Protein AF-A0A835F2L3-F1 (afdb_monomer_lite)

pLDDT: mean 75.21, std 19.02, range [37.75, 97.69]

Sequence (93 aa):
MKLGKTQKTNQFLESLKAEGEVILEDVQPSTVSSRSSALPPSDPVTVTIEEKLNVVVKRDGGINSFDVQGTLALQVLNDADGFIQLQIKCDNL

Radius of gyration: 25.37 Å; chains: 1; bounding box: 70×45×47 Å

Foldseek 3Di:
DDPDDDDPPPVVVVVCVVVVHDDPPDPPPPPPPVPPVDDDDPDQKDKDKDKDWDWDADPVRHTPDIDIDMDIDIDGNDPVPVPDDDDDDDDDD

Organism: NCBI:txid1010633

Secondary structure (DSSP, 8-state):
----------HHHHHHHHTT-----------------PPPP-SSEEEEEEEEEEEEE-TTS-EEEEEEEEEEEEEES-GGG----PPP-----

InterPro domains:
  IPR027059 Coatomer delta subunit [PTHR10121] (1-89)
  IPR028565 Mu homology domain [PS51072] (42-93)
  IPR036168 AP-2 complex subunit mu, C-terminal superfamily [SSF49447] (41-87)

Structure (mmCIF, N/CA/C/O backbone):
data_AF-A0A835F2L3-F1
#
_entry.id   AF-A0A835F2L3-F1
#
loop_
_atom_site.group_PDB
_atom_site.id
_atom_site.type_symbol
_atom_site.label_atom_id
_atom_site.label_alt_id
_atom_site.label_comp_id
_atom_site.label_asym_id
_atom_site.label_entity_id
_atom_site.label_seq_id
_atom_site.pdbx_PDB_ins_code
_atom_site.Cartn_x
_atom_site.Cartn_y
_atom_site.Cartn_z
_atom_site.occupancy
_atom_site.B_iso_or_equiv
_atom_site.auth_seq_id
_atom_site.auth_comp_id
_atom_site.auth_asym_id
_atom_site.auth_atom_id
_atom_site.pdbx_PDB_model_num
ATOM 1 N N . MET A 1 1 ? -54.885 26.448 -2.484 1.00 37.75 1 MET A N 1
ATOM 2 C CA . MET A 1 1 ? -53.940 27.429 -1.903 1.00 37.75 1 MET A CA 1
ATOM 3 C C . MET A 1 1 ? -52.551 27.161 -2.471 1.00 37.75 1 MET A C 1
ATOM 5 O O . MET A 1 1 ? -52.237 26.001 -2.705 1.00 37.75 1 MET A O 1
ATOM 9 N N . LYS A 1 2 ? -51.765 28.211 -2.756 1.00 39.06 2 LYS A N 1
ATOM 10 C CA . LYS A 1 2 ? -50.375 28.111 -3.242 1.00 39.06 2 LYS A CA 1
ATOM 11 C C . LYS A 1 2 ? -49.506 27.405 -2.190 1.00 39.06 2 LYS A C 1
ATOM 13 O O . LYS A 1 2 ? -49.558 27.783 -1.025 1.00 39.06 2 LYS A O 1
ATOM 18 N N . LEU A 1 3 ? -48.710 26.417 -2.602 1.00 50.66 3 LEU A N 1
ATOM 19 C CA . LEU A 1 3 ? -47.691 25.776 -1.764 1.00 50.66 3 LEU A CA 1
ATOM 20 C C . LEU A 1 3 ? -46.578 26.794 -1.467 1.00 50.66 3 LEU A C 1
ATOM 22 O O . LEU A 1 3 ? -45.709 27.047 -2.301 1.00 50.66 3 LEU A O 1
ATOM 26 N N . GLY A 1 4 ? -46.667 27.439 -0.304 1.00 45.94 4 GLY A N 1
ATOM 27 C CA . GLY A 1 4 ? -45.662 28.365 0.204 1.00 45.94 4 GLY A CA 1
ATOM 28 C C . GLY A 1 4 ? -44.430 27.607 0.690 1.00 45.94 4 GLY A C 1
ATOM 29 O O . GLY A 1 4 ? -44.540 26.639 1.435 1.00 45.94 4 GLY A O 1
ATOM 30 N N . LYS A 1 5 ? -43.254 28.050 0.247 1.00 56.22 5 LYS A N 1
ATOM 31 C CA . LYS A 1 5 ? -41.944 27.594 0.715 1.00 56.22 5 LYS A CA 1
ATOM 32 C C . LYS A 1 5 ? -41.851 27.847 2.223 1.00 56.22 5 LYS A C 1
ATOM 34 O O . LYS A 1 5 ? -41.866 29.003 2.635 1.00 56.22 5 LYS A O 1
ATOM 39 N N . THR A 1 6 ? -41.742 26.803 3.039 1.00 47.12 6 THR A N 1
ATOM 40 C CA . THR A 1 6 ? -41.414 26.952 4.463 1.00 47.12 6 THR A CA 1
ATOM 41 C C . THR A 1 6 ? -40.174 26.127 4.755 1.00 47.12 6 THR A C 1
ATOM 43 O O . THR A 1 6 ? -40.210 24.903 4.864 1.00 47.12 6 THR A O 1
ATOM 46 N N . GLN A 1 7 ? -39.060 26.849 4.801 1.00 53.00 7 GLN A N 1
ATOM 47 C CA . GLN A 1 7 ? -37.797 26.479 5.416 1.00 53.00 7 GLN A CA 1
ATOM 48 C C . GLN A 1 7 ? -38.095 25.915 6.811 1.00 53.00 7 GLN A C 1
ATOM 50 O O . GLN A 1 7 ? -38.448 26.657 7.724 1.00 53.00 7 GLN A O 1
ATOM 55 N N . LYS A 1 8 ? -38.049 24.587 6.959 1.00 52.22 8 LYS A N 1
ATOM 56 C CA . LYS A 1 8 ? -38.135 23.933 8.268 1.00 52.22 8 LYS A CA 1
ATOM 57 C C . LYS A 1 8 ? -36.810 24.166 8.983 1.00 52.22 8 LYS A C 1
ATOM 59 O O . LYS A 1 8 ? -35.917 23.325 8.923 1.00 52.22 8 LYS A O 1
ATOM 64 N N . THR A 1 9 ? -36.678 25.323 9.618 1.00 50.47 9 THR A N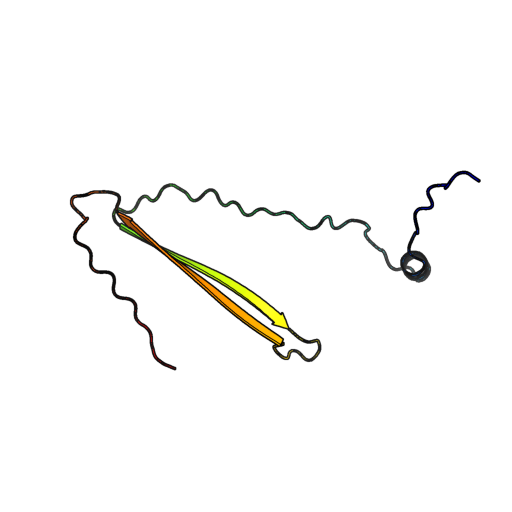 1
ATOM 65 C CA . THR A 1 9 ? -35.660 25.543 10.642 1.00 50.47 9 THR A CA 1
ATOM 66 C C . THR A 1 9 ? -35.926 24.509 11.734 1.00 50.47 9 THR A C 1
ATOM 68 O O . THR A 1 9 ? -37.026 24.423 12.279 1.00 50.47 9 THR A O 1
ATOM 71 N N . ASN A 1 10 ? -34.975 23.601 11.916 1.00 58.59 10 ASN A N 1
ATOM 72 C CA . ASN A 1 10 ? -35.104 22.442 12.784 1.00 58.59 10 ASN A CA 1
ATOM 73 C C . ASN A 1 10 ? -35.236 22.952 14.227 1.00 58.59 10 ASN A C 1
ATOM 75 O O . ASN A 1 10 ? -34.319 23.601 14.714 1.00 58.59 10 ASN A O 1
ATOM 79 N N . GLN A 1 11 ? -36.368 22.701 14.888 1.00 62.38 11 GLN A N 1
ATOM 80 C CA . GLN A 1 11 ? -36.698 23.206 16.233 1.00 62.38 11 GLN A CA 1
ATOM 81 C C . GLN A 1 11 ? -35.597 22.894 17.273 1.00 62.38 11 GLN A C 1
ATOM 83 O O . GLN A 1 11 ? -35.394 23.634 18.226 1.00 62.38 11 GLN A O 1
ATOM 88 N N . PHE A 1 12 ? -34.814 21.844 17.011 1.00 58.53 12 PHE A N 1
ATOM 89 C CA . PHE A 1 12 ? -33.604 21.467 17.735 1.00 58.53 12 PHE A CA 1
ATOM 90 C C . PHE A 1 12 ? -32.486 22.533 17.710 1.00 58.53 12 PHE A C 1
ATOM 92 O O . PHE A 1 12 ? -31.840 22.770 18.725 1.00 58.53 12 PHE A O 1
ATOM 99 N N . LEU A 1 13 ? -32.274 23.215 16.576 1.00 63.19 13 LEU A N 1
ATOM 100 C CA . LEU A 1 13 ? -31.270 24.281 16.432 1.00 63.19 13 LEU A CA 1
ATOM 101 C C . LEU A 1 13 ? -31.651 25.535 17.225 1.00 63.19 13 LEU A C 1
ATOM 103 O O . LEU A 1 13 ? -30.775 26.233 17.728 1.00 63.19 13 LEU A O 1
ATOM 107 N N . GLU A 1 14 ? -32.948 25.820 17.349 1.00 65.94 14 GLU A N 1
ATOM 108 C CA . GLU A 1 14 ? -33.434 26.930 18.173 1.00 65.94 14 GLU A CA 1
ATOM 109 C C . GLU A 1 14 ? -33.280 26.628 19.666 1.00 65.94 14 GLU A C 1
ATOM 111 O O . GLU A 1 14 ? -32.868 27.512 20.414 1.00 65.94 14 GLU A O 1
ATOM 116 N N . SER A 1 15 ? -33.525 25.382 20.094 1.00 64.25 15 SER A N 1
ATOM 117 C CA . SER A 1 15 ? -33.280 24.955 21.478 1.00 64.25 15 SER A CA 1
ATOM 118 C C . SER A 1 15 ? -31.805 25.078 21.869 1.00 64.25 15 SER A C 1
ATOM 120 O O . SER A 1 15 ? -31.503 25.663 22.903 1.00 64.25 15 SER A O 1
ATOM 122 N N . LEU A 1 16 ? -30.883 24.620 21.017 1.00 60.53 16 LEU A N 1
ATOM 123 C CA . LEU A 1 16 ? -29.440 24.728 21.269 1.00 60.53 16 LEU A CA 1
ATOM 124 C C . LEU A 1 16 ? -28.945 26.189 21.292 1.00 60.53 16 LEU A C 1
ATOM 126 O O . LEU A 1 16 ? -28.134 26.557 22.140 1.00 60.53 16 LEU A O 1
ATOM 130 N N . LYS A 1 17 ? -29.487 27.062 20.425 1.00 63.78 17 LYS A N 1
ATOM 131 C CA . LYS A 1 17 ? -29.210 28.512 20.477 1.00 63.78 17 LYS A CA 1
ATOM 132 C C . LYS A 1 17 ? -29.735 29.151 21.772 1.00 63.78 17 LYS A C 1
ATOM 134 O O . LYS A 1 17 ? -29.101 30.066 22.296 1.00 63.78 17 LYS A O 1
ATOM 139 N N . ALA A 1 18 ? -30.874 28.688 22.291 1.00 60.94 18 ALA A N 1
ATOM 140 C CA . ALA A 1 18 ? -31.491 29.223 23.507 1.00 60.94 18 ALA A CA 1
ATOM 141 C C . ALA A 1 18 ? -30.740 28.844 24.799 1.00 60.94 18 ALA A C 1
ATOM 143 O O . ALA A 1 18 ? -30.809 29.592 25.773 1.00 60.94 18 ALA A O 1
ATOM 144 N N . GLU A 1 19 ? -29.990 27.738 24.802 1.00 59.88 19 GLU A N 1
ATOM 145 C CA . GLU A 1 19 ? -29.141 27.318 25.931 1.00 59.88 19 GLU A CA 1
ATOM 146 C C . GLU A 1 19 ? -27.755 27.998 25.942 1.00 59.88 19 GLU A C 1
ATOM 148 O O . GLU A 1 19 ? -26.950 27.764 26.842 1.00 59.88 19 GLU A O 1
ATOM 153 N N . GLY A 1 20 ? -27.489 28.901 24.987 1.00 50.97 20 GLY A N 1
ATOM 154 C CA . GLY A 1 20 ? -26.256 29.693 24.923 1.00 50.97 20 GLY A CA 1
ATOM 155 C C . GLY A 1 20 ? -25.099 29.008 24.192 1.00 50.97 20 GLY A C 1
ATOM 156 O O . GLY A 1 20 ? -23.963 29.477 24.280 1.00 50.97 20 GLY A O 1
ATOM 157 N N . GLU A 1 21 ? -25.365 27.924 23.458 1.00 51.53 21 GLU A N 1
ATOM 158 C CA . GLU A 1 21 ? -24.349 27.215 22.685 1.00 51.53 21 GLU A CA 1
ATOM 159 C C . GLU A 1 21 ? -24.161 27.869 21.301 1.00 51.53 21 GLU A C 1
ATOM 161 O O . GLU A 1 21 ? -25.112 28.115 20.553 1.00 51.53 21 GLU A O 1
ATOM 166 N N . VAL A 1 22 ? -22.912 28.196 20.950 1.00 49.16 22 VAL A N 1
ATOM 167 C CA . VAL A 1 22 ? -22.572 28.829 19.666 1.00 49.16 22 VAL A CA 1
ATOM 168 C C . VAL A 1 22 ? -22.577 27.768 18.569 1.00 49.16 22 VAL A C 1
ATOM 170 O O . VAL A 1 22 ? -21.570 27.113 18.306 1.00 49.16 22 VAL A O 1
ATOM 173 N N . ILE A 1 23 ? -23.717 27.606 17.901 1.00 54.12 23 ILE A N 1
ATOM 174 C CA . ILE A 1 23 ? -23.815 26.774 16.700 1.00 54.12 23 ILE A CA 1
ATOM 175 C C . ILE A 1 23 ? -23.221 27.554 15.525 1.00 54.12 23 ILE A C 1
ATOM 177 O O . ILE A 1 23 ? -23.849 28.471 14.993 1.00 54.12 23 ILE A O 1
ATOM 181 N N . LEU A 1 24 ? -22.007 27.188 15.112 1.00 57.12 24 LEU A N 1
ATOM 182 C CA . LEU A 1 24 ? -21.462 27.596 13.820 1.00 57.12 24 LEU A CA 1
ATOM 183 C C . LEU A 1 24 ? -22.226 26.837 12.727 1.00 57.12 24 LEU A C 1
ATOM 185 O O . LEU A 1 24 ? -21.942 25.675 12.439 1.00 57.12 24 LEU A O 1
ATOM 189 N N . GLU A 1 25 ? -23.249 27.477 12.163 1.00 58.56 25 GLU A N 1
ATOM 190 C CA . GLU A 1 25 ? -23.906 26.990 10.953 1.00 58.56 25 GLU A CA 1
ATOM 191 C C . GLU A 1 25 ? -22.917 27.083 9.780 1.00 58.56 25 GLU A C 1
ATOM 193 O O . GLU A 1 25 ? -22.370 28.145 9.494 1.00 58.56 25 GLU A O 1
ATOM 198 N N . ASP A 1 26 ? -22.743 25.938 9.118 1.00 50.06 26 ASP A N 1
ATOM 199 C CA . ASP A 1 26 ? -21.991 25.695 7.883 1.00 50.06 26 ASP A CA 1
ATOM 200 C C . ASP A 1 26 ? -20.495 25.351 8.031 1.00 50.06 26 ASP A C 1
ATOM 202 O O . ASP A 1 26 ? -19.599 26.062 7.580 1.00 50.06 26 ASP A O 1
ATOM 206 N N . VAL A 1 27 ? -20.212 24.156 8.567 1.00 51.41 27 VAL A N 1
ATOM 207 C CA . VAL A 1 27 ? -19.101 23.375 8.003 1.00 51.41 27 VAL A CA 1
ATOM 208 C C . VAL A 1 27 ? -19.644 22.723 6.740 1.00 51.41 27 VAL A C 1
ATOM 210 O O . VAL A 1 27 ? -20.153 21.600 6.763 1.00 51.41 27 VAL A O 1
ATOM 213 N N . GLN A 1 28 ? -19.544 23.453 5.631 1.00 50.41 28 GLN A N 1
ATOM 214 C CA . GLN A 1 28 ? -19.572 22.871 4.299 1.00 50.41 28 GLN A CA 1
ATOM 215 C C . GLN A 1 28 ? -18.671 21.625 4.354 1.00 50.41 28 GLN A C 1
ATOM 217 O O . GLN A 1 28 ? -17.523 21.767 4.791 1.00 50.41 28 GLN A O 1
ATOM 222 N N . PRO A 1 29 ? -19.149 20.408 4.005 1.00 50.81 29 PRO A N 1
ATOM 223 C CA . PRO A 1 29 ? -18.293 19.232 4.013 1.00 50.81 29 PRO A CA 1
ATOM 224 C C . PRO A 1 29 ? -17.102 19.593 3.149 1.00 50.81 29 PRO A C 1
ATOM 226 O O . PRO A 1 29 ? -17.266 19.910 1.969 1.00 50.81 29 PRO A O 1
ATOM 229 N N . SER A 1 30 ? -15.930 19.673 3.772 1.00 54.38 30 SER A N 1
ATOM 230 C CA . SER A 1 30 ? -14.729 20.094 3.091 1.00 54.38 30 SER A CA 1
ATOM 231 C C . SER A 1 30 ? -14.485 19.058 2.007 1.00 54.38 30 SER A C 1
ATOM 233 O O . SER A 1 30 ? -13.971 17.968 2.240 1.00 54.38 30 SER A O 1
ATOM 235 N N . THR A 1 31 ? -14.863 19.399 0.778 1.00 50.66 31 THR A N 1
ATOM 236 C CA . THR A 1 31 ? -14.370 18.739 -0.419 1.00 50.66 31 THR A CA 1
ATOM 237 C C . THR A 1 31 ? -12.926 19.186 -0.584 1.00 50.66 31 THR A C 1
ATOM 239 O O . THR A 1 31 ? -12.556 19.801 -1.584 1.00 50.66 31 THR A O 1
ATOM 242 N N . VAL A 1 32 ? -12.088 18.903 0.414 1.00 49.62 32 VAL A N 1
ATOM 243 C CA . VAL A 1 32 ? -10.663 18.744 0.192 1.00 49.62 32 VAL A CA 1
ATOM 244 C C . VAL A 1 32 ? -10.551 17.509 -0.687 1.00 49.62 32 VAL A C 1
ATOM 246 O O . VAL A 1 32 ? -10.311 16.394 -0.241 1.00 49.62 32 VAL A O 1
ATOM 249 N N . SER A 1 33 ? -10.793 17.716 -1.982 1.00 56.72 33 SER A N 1
ATOM 250 C CA . SER A 1 33 ? -10.205 16.889 -3.013 1.00 56.72 33 SER A CA 1
ATOM 251 C C . SER A 1 33 ? -8.712 17.083 -2.821 1.00 56.72 33 SER A C 1
ATOM 253 O O . SER A 1 33 ? -8.127 17.999 -3.399 1.00 56.72 33 SER A O 1
ATOM 255 N N . SER A 1 34 ? -8.108 16.246 -1.981 1.00 57.34 34 SER A N 1
ATOM 256 C CA . SER A 1 34 ? -6.669 16.070 -1.874 1.00 57.34 34 SER A CA 1
ATOM 257 C C . SER A 1 34 ? -6.176 15.436 -3.171 1.00 57.34 34 SER A C 1
ATOM 259 O O . SER A 1 34 ? -5.660 14.325 -3.196 1.00 57.34 34 SER A O 1
ATOM 261 N N . ARG A 1 35 ? -6.359 16.133 -4.293 1.00 60.66 35 ARG A N 1
ATOM 262 C CA . ARG A 1 35 ? -5.572 15.886 -5.487 1.00 60.66 35 ARG A CA 1
ATOM 263 C C . ARG A 1 35 ? -4.240 16.562 -5.234 1.00 60.66 35 ARG A C 1
ATOM 265 O O . ARG A 1 35 ? -3.978 17.663 -5.701 1.00 60.66 35 ARG A O 1
ATOM 272 N N . SER A 1 36 ? -3.432 15.880 -4.426 1.00 58.00 36 SER A N 1
ATOM 273 C CA . SER A 1 36 ? -1.989 15.979 -4.545 1.00 58.00 36 SER A CA 1
ATOM 274 C C . SER A 1 36 ? -1.678 15.689 -6.010 1.00 58.00 36 SER A C 1
ATOM 276 O O . SER A 1 36 ? -1.902 14.576 -6.485 1.00 58.00 36 SER A O 1
ATOM 278 N N . SER A 1 37 ? -1.286 16.709 -6.771 1.00 59.66 37 SER A N 1
ATOM 279 C CA . SER A 1 37 ? -0.667 16.476 -8.067 1.00 59.66 37 SER A CA 1
ATOM 280 C C . SER A 1 37 ? 0.666 15.803 -7.770 1.00 59.66 37 SER A C 1
ATOM 282 O O . SER A 1 37 ? 1.609 16.476 -7.350 1.00 59.66 37 SER A O 1
ATOM 284 N N . ALA A 1 38 ? 0.706 14.477 -7.895 1.00 65.81 38 ALA A N 1
ATOM 285 C CA . ALA A 1 38 ? 1.932 13.721 -7.717 1.00 65.81 38 ALA A CA 1
ATOM 286 C C . ALA A 1 38 ? 3.000 14.303 -8.652 1.00 65.81 38 ALA A C 1
ATOM 288 O O . ALA A 1 38 ? 2.754 14.495 -9.847 1.00 65.81 38 ALA A O 1
ATOM 289 N N . LEU A 1 39 ? 4.157 14.649 -8.083 1.00 65.19 39 LEU A N 1
ATOM 290 C CA . LEU A 1 39 ? 5.321 15.046 -8.865 1.00 65.19 39 LEU A CA 1
ATOM 291 C C . LEU A 1 39 ? 5.654 13.910 -9.844 1.00 65.19 39 LEU A C 1
ATOM 293 O O . LEU A 1 39 ? 5.500 12.742 -9.474 1.00 65.19 39 LEU A O 1
ATOM 297 N N . PRO A 1 40 ? 6.082 14.223 -11.080 1.00 68.56 40 PRO A N 1
ATOM 298 C CA . PRO A 1 40 ? 6.502 13.189 -12.009 1.00 68.56 40 PRO A CA 1
ATOM 299 C C . PRO A 1 40 ? 7.626 12.369 -11.355 1.00 68.56 40 PRO A C 1
ATOM 301 O O . PRO A 1 40 ? 8.517 12.959 -10.736 1.00 68.56 40 PRO A O 1
ATOM 304 N N . PRO A 1 41 ? 7.580 11.032 -11.453 1.00 68.06 41 PRO A N 1
ATOM 305 C CA . PRO A 1 41 ? 8.570 10.183 -10.814 1.00 68.06 41 PRO A CA 1
ATOM 306 C C . PRO A 1 41 ? 9.946 10.486 -11.392 1.00 68.06 41 PRO A C 1
ATOM 308 O O . PRO A 1 41 ? 10.120 10.544 -12.610 1.00 68.06 41 PRO A O 1
ATOM 311 N N . SER A 1 42 ? 10.911 10.711 -10.506 1.00 77.06 42 SER A N 1
ATOM 312 C CA . SER A 1 42 ? 12.310 10.940 -10.871 1.00 77.06 42 SER A CA 1
ATOM 313 C C . SER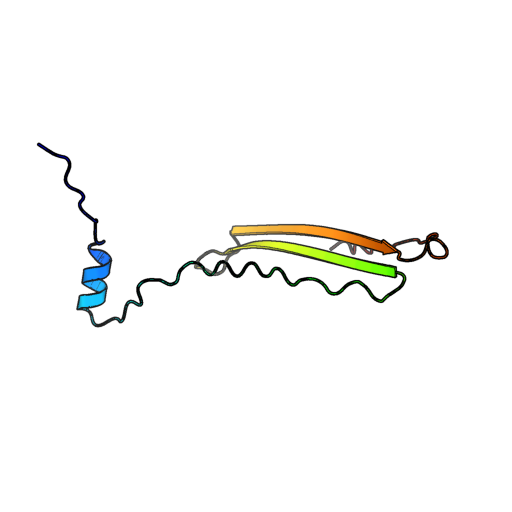 A 1 42 ? 13.117 9.648 -10.945 1.00 77.06 42 SER A C 1
ATOM 315 O O . SER A 1 42 ? 14.182 9.635 -11.557 1.00 77.06 42 SER A O 1
ATOM 317 N N . ASP A 1 43 ? 12.626 8.579 -10.318 1.00 84.31 43 ASP A N 1
ATOM 318 C CA . ASP A 1 43 ? 13.355 7.325 -10.178 1.00 84.31 43 ASP A CA 1
ATOM 319 C C . ASP A 1 43 ? 13.057 6.377 -11.350 1.00 84.31 43 ASP A C 1
ATOM 321 O O . ASP A 1 43 ? 11.898 6.246 -11.754 1.00 84.31 43 ASP A O 1
ATOM 325 N N . PRO A 1 44 ? 14.073 5.675 -11.890 1.00 88.69 44 PRO A N 1
ATOM 326 C CA . PRO A 1 44 ? 13.932 4.827 -13.078 1.00 88.69 44 PRO A CA 1
ATOM 327 C C . PRO A 1 44 ? 12.913 3.697 -12.896 1.00 88.69 44 PRO A C 1
ATOM 329 O O . PRO A 1 44 ? 12.246 3.306 -13.853 1.00 88.69 4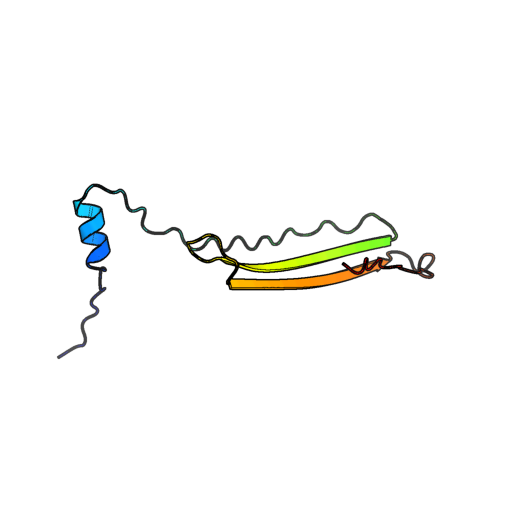4 PRO A O 1
ATOM 332 N N . VAL A 1 45 ? 12.763 3.209 -11.663 1.00 90.69 45 VAL A N 1
ATOM 333 C CA . VAL A 1 45 ? 11.750 2.235 -11.262 1.00 90.69 45 VAL A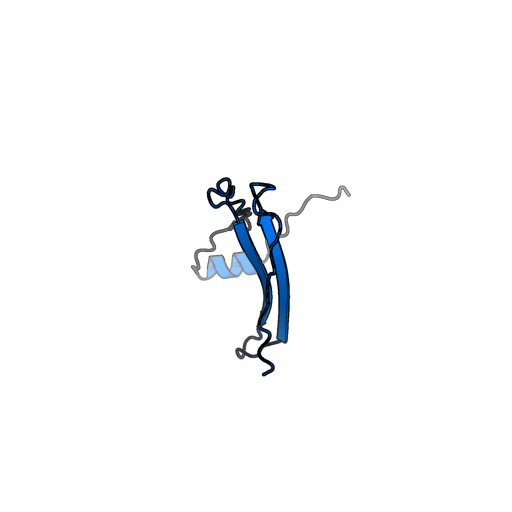 CA 1
ATOM 334 C C . VAL A 1 45 ? 11.088 2.738 -9.988 1.00 90.69 45 VAL A C 1
ATOM 336 O O . VAL A 1 45 ? 11.765 2.983 -8.993 1.00 90.69 45 VAL A O 1
ATOM 339 N N . THR A 1 46 ? 9.765 2.866 -10.002 1.00 92.06 46 THR A N 1
ATOM 340 C CA . THR A 1 46 ? 8.965 3.281 -8.844 1.00 92.06 46 THR A CA 1
ATOM 341 C C . THR A 1 46 ? 7.876 2.248 -8.580 1.00 92.06 46 THR A C 1
ATOM 343 O O . THR A 1 46 ? 7.161 1.847 -9.497 1.00 92.06 46 THR A O 1
ATOM 346 N N . VAL A 1 47 ? 7.726 1.831 -7.323 1.00 92.62 47 VAL A N 1
ATOM 347 C CA . VAL A 1 47 ? 6.580 1.034 -6.865 1.00 92.62 47 VAL A CA 1
ATOM 348 C C . VAL A 1 47 ? 5.714 1.919 -5.982 1.00 92.62 47 VAL A C 1
ATOM 350 O O . VAL A 1 47 ? 6.191 2.466 -4.989 1.00 92.62 47 VAL A O 1
ATOM 353 N N . THR A 1 48 ? 4.441 2.045 -6.331 1.00 93.25 48 THR A N 1
ATOM 354 C CA . THR A 1 48 ? 3.448 2.789 -5.556 1.00 93.25 48 THR A CA 1
ATOM 355 C C . THR A 1 48 ? 2.428 1.815 -4.988 1.00 93.25 48 THR A C 1
ATOM 357 O O . THR A 1 48 ? 1.874 0.990 -5.715 1.00 93.25 48 THR A O 1
ATOM 360 N N . ILE A 1 49 ? 2.188 1.913 -3.683 1.00 94.06 49 ILE A N 1
ATOM 361 C CA . ILE A 1 49 ? 1.167 1.144 -2.971 1.00 94.06 49 ILE A CA 1
ATOM 362 C C . ILE A 1 49 ? 0.187 2.153 -2.386 1.00 94.06 49 ILE A C 1
ATOM 364 O O . ILE A 1 49 ? 0.574 3.010 -1.593 1.00 94.06 49 ILE A O 1
ATOM 368 N N . GLU A 1 50 ? -1.069 2.057 -2.798 1.00 94.31 50 GLU A N 1
ATOM 369 C CA . GLU A 1 50 ? -2.154 2.900 -2.310 1.00 94.31 50 GLU A CA 1
ATOM 370 C C . GLU A 1 50 ? -3.185 2.036 -1.602 1.00 94.31 50 GLU A C 1
ATOM 372 O O . GLU A 1 50 ? -3.637 1.031 -2.146 1.00 94.31 50 GLU A O 1
ATOM 377 N N . GLU A 1 51 ? -3.593 2.438 -0.403 1.00 94.62 51 GLU A N 1
ATOM 378 C CA . GLU A 1 51 ? -4.580 1.709 0.383 1.00 94.62 51 GLU A CA 1
ATOM 379 C C . GLU A 1 51 ? -5.707 2.641 0.815 1.00 94.62 51 GLU A C 1
ATOM 381 O O . GLU A 1 51 ? -5.491 3.711 1.388 1.00 94.62 51 GLU A O 1
ATOM 386 N N . LYS A 1 52 ? -6.939 2.215 0.551 1.00 95.50 52 LYS A N 1
ATOM 387 C CA . LYS A 1 52 ? -8.155 2.844 1.044 1.00 95.50 52 LYS A CA 1
ATOM 388 C C . LYS A 1 52 ? -8.723 1.997 2.170 1.00 95.50 52 LYS A C 1
ATOM 390 O O . LYS A 1 52 ? -9.171 0.874 1.944 1.00 95.50 52 LYS A O 1
ATOM 395 N N . LEU A 1 53 ? -8.770 2.582 3.360 1.00 96.25 53 LEU A N 1
ATOM 396 C CA . LEU A 1 53 ? -9.367 1.968 4.533 1.00 96.25 53 LEU A CA 1
ATOM 397 C C . LEU A 1 53 ? -10.755 2.557 4.807 1.00 96.25 53 LEU A C 1
ATOM 399 O O . LEU A 1 53 ? -10.902 3.771 4.944 1.00 96.25 53 LEU A O 1
ATOM 403 N N . ASN A 1 54 ? -11.770 1.701 4.917 1.00 95.81 54 ASN A N 1
ATOM 404 C CA . ASN A 1 54 ? -13.112 2.082 5.351 1.00 95.81 54 ASN A CA 1
ATOM 405 C C . ASN A 1 54 ? -13.400 1.396 6.686 1.00 95.81 54 ASN A C 1
ATOM 407 O O . ASN A 1 54 ? -13.435 0.170 6.762 1.00 95.81 54 ASN A O 1
ATOM 411 N N . VAL A 1 55 ? -13.604 2.186 7.741 1.00 97.00 55 VAL A N 1
ATOM 412 C CA . VAL A 1 55 ? -13.889 1.669 9.085 1.00 97.00 55 VAL A CA 1
ATOM 413 C C . VAL A 1 55 ? -15.167 2.297 9.613 1.00 97.00 55 VAL A C 1
ATOM 415 O O . VAL A 1 55 ? -15.323 3.518 9.584 1.00 97.00 55 VAL A O 1
ATOM 418 N N . VAL A 1 56 ? -16.062 1.468 10.141 1.00 97.00 56 VAL A N 1
ATOM 419 C CA . VAL A 1 56 ? -17.223 1.919 10.912 1.00 97.00 56 VAL A CA 1
ATOM 420 C C . VAL A 1 56 ? -17.021 1.484 12.356 1.00 97.00 56 VAL A C 1
ATOM 422 O O . VAL A 1 56 ? -16.888 0.293 12.630 1.00 97.00 56 VAL A O 1
ATOM 425 N N . VAL A 1 57 ? -17.012 2.445 13.280 1.00 97.56 57 VAL A N 1
ATOM 426 C CA . VAL A 1 57 ? -16.791 2.216 14.717 1.00 97.56 57 VAL A CA 1
ATOM 427 C C . VAL A 1 57 ? -18.070 2.534 15.494 1.00 97.56 57 VAL A C 1
ATOM 429 O O . VAL A 1 57 ? -18.786 3.490 15.188 1.00 97.56 57 VAL A O 1
ATOM 432 N N . LYS A 1 58 ? -18.381 1.704 16.487 1.00 97.69 58 LYS A N 1
ATOM 433 C CA . LYS A 1 58 ? -19.517 1.842 17.404 1.00 97.69 58 LYS A CA 1
ATOM 434 C C . LYS A 1 58 ? -19.176 2.812 18.543 1.00 97.69 58 LYS A C 1
ATOM 436 O O . LYS A 1 58 ? -18.016 3.118 18.798 1.00 97.69 58 LYS A O 1
ATOM 441 N N . ARG A 1 59 ? -20.190 3.281 19.279 1.00 96.94 59 ARG A N 1
ATOM 442 C CA . ARG A 1 59 ? -20.002 4.223 20.406 1.00 96.94 59 ARG A CA 1
ATOM 443 C C . ARG A 1 59 ? -19.225 3.641 21.588 1.00 96.94 59 ARG A C 1
ATOM 445 O O . ARG A 1 59 ? -18.631 4.398 22.341 1.00 96.94 59 ARG A O 1
ATOM 452 N N . ASP A 1 60 ? -19.247 2.323 21.746 1.00 96.31 60 ASP A N 1
ATOM 453 C CA . ASP A 1 60 ? -18.463 1.592 22.747 1.00 96.31 60 ASP A CA 1
ATOM 454 C C . ASP A 1 60 ? -17.000 1.376 22.314 1.00 96.31 60 ASP A C 1
ATOM 456 O O . ASP A 1 60 ? -16.231 0.755 23.042 1.00 96.31 60 ASP A O 1
ATOM 460 N N . GLY A 1 61 ? -16.609 1.879 21.137 1.00 94.00 61 GLY A N 1
ATOM 461 C CA . GLY A 1 61 ? -15.284 1.676 20.552 1.00 94.00 61 GLY A CA 1
ATOM 462 C C . GLY A 1 61 ? -15.137 0.355 19.795 1.00 94.00 61 GLY A C 1
ATOM 463 O O . GLY A 1 61 ? -14.072 0.093 19.239 1.00 94.00 61 GLY A O 1
ATOM 464 N N . GLY A 1 62 ? -16.183 -0.474 19.727 1.00 96.44 62 GLY A N 1
ATOM 465 C CA . GLY A 1 62 ? -16.165 -1.707 18.948 1.00 96.44 62 GLY A CA 1
ATOM 466 C C . GLY A 1 62 ? -16.140 -1.443 17.440 1.00 96.44 62 GLY A C 1
ATOM 467 O O . GLY A 1 62 ? -16.775 -0.514 16.944 1.00 96.44 62 GLY A O 1
ATOM 468 N N . ILE A 1 63 ? -15.455 -2.293 16.677 1.00 97.19 63 ILE A N 1
ATOM 469 C CA . ILE A 1 63 ? -15.469 -2.225 15.2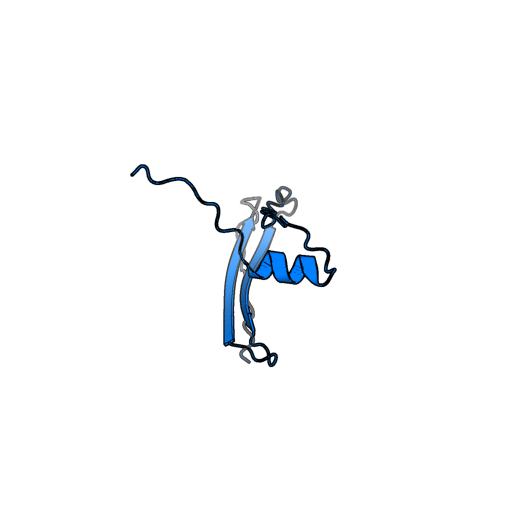10 1.00 97.19 63 ILE A CA 1
ATOM 470 C C . ILE A 1 63 ? -16.776 -2.846 14.702 1.00 97.19 63 ILE A C 1
ATOM 472 O O . ILE A 1 63 ? -17.155 -3.952 15.093 1.00 97.19 63 ILE A O 1
ATOM 476 N N . ASN A 1 64 ? -17.495 -2.117 13.853 1.00 96.44 64 ASN A N 1
ATOM 477 C CA . ASN A 1 64 ? -18.664 -2.621 13.140 1.00 96.44 64 ASN A CA 1
ATOM 478 C C . ASN A 1 64 ? -18.289 -3.181 11.763 1.00 96.44 64 ASN A C 1
ATOM 480 O O . ASN A 1 64 ? -18.737 -4.268 11.417 1.00 96.44 64 ASN A O 1
ATOM 484 N N . SER A 1 65 ? -17.477 -2.453 10.993 1.00 96.19 65 SER A N 1
ATOM 485 C CA . SER A 1 65 ? -16.915 -2.932 9.726 1.00 96.19 65 SER A CA 1
ATOM 486 C C . SER A 1 65 ? -15.509 -2.383 9.515 1.00 96.19 65 SER A C 1
ATOM 488 O O . SER A 1 65 ? -15.172 -1.308 10.019 1.00 96.19 65 SER A O 1
ATOM 490 N N . PHE A 1 66 ? -14.695 -3.147 8.795 1.00 96.94 66 PHE A N 1
ATOM 491 C CA . PHE A 1 66 ? -13.316 -2.824 8.469 1.00 96.94 66 PHE A CA 1
ATOM 492 C C . PHE A 1 66 ? -13.008 -3.417 7.096 1.00 96.94 66 PHE A C 1
ATOM 494 O O . PHE A 1 66 ? -12.944 -4.636 6.947 1.00 96.94 66 PHE A O 1
ATOM 501 N N . ASP A 1 67 ? -12.838 -2.548 6.107 1.00 96.75 67 ASP A N 1
ATOM 502 C CA . ASP A 1 67 ? -12.604 -2.916 4.717 1.00 96.75 67 ASP A CA 1
ATOM 503 C C . ASP A 1 67 ? -11.339 -2.214 4.215 1.00 96.75 67 ASP A C 1
ATOM 505 O O . ASP A 1 67 ? -11.247 -0.984 4.243 1.00 96.75 67 ASP A O 1
ATOM 509 N N . VAL A 1 68 ? -10.373 -2.995 3.730 1.00 95.94 68 VAL A N 1
ATOM 510 C CA . VAL A 1 68 ? -9.133 -2.505 3.113 1.00 95.94 68 VAL A CA 1
ATOM 511 C C . VAL A 1 68 ? -9.202 -2.769 1.615 1.00 95.94 68 VAL A C 1
ATOM 513 O O . VAL A 1 68 ? -9.408 -3.904 1.189 1.00 95.94 68 VAL A O 1
ATOM 516 N N . GLN A 1 69 ? -8.995 -1.733 0.809 1.00 96.25 69 GLN A N 1
ATOM 517 C CA . GLN A 1 69 ? -8.847 -1.844 -0.638 1.00 96.25 69 GLN A CA 1
ATOM 518 C C . GLN A 1 69 ? -7.477 -1.298 -1.045 1.00 96.25 69 GLN A C 1
ATOM 520 O O . GLN A 1 69 ? -7.247 -0.096 -0.953 1.00 96.25 69 GLN A O 1
ATOM 525 N N . GLY A 1 70 ? -6.581 -2.174 -1.499 1.00 94.38 70 GLY A N 1
ATOM 526 C CA . GLY A 1 70 ? -5.242 -1.811 -1.969 1.00 94.38 70 GLY A CA 1
ATOM 527 C C . GLY A 1 70 ? -5.132 -1.755 -3.497 1.00 94.38 70 GLY A C 1
ATOM 528 O O . GLY A 1 70 ? -5.825 -2.492 -4.199 1.00 94.38 70 GLY A O 1
ATOM 529 N N . THR A 1 71 ? -4.245 -0.905 -4.013 1.00 95.19 71 THR A N 1
ATOM 530 C CA . THR A 1 71 ? -3.779 -0.874 -5.408 1.00 95.19 71 THR A CA 1
ATOM 531 C C . THR A 1 71 ? -2.254 -0.817 -5.421 1.00 95.19 71 THR A C 1
ATOM 533 O O . THR A 1 71 ? -1.657 -0.021 -4.701 1.00 95.19 71 THR A O 1
ATOM 536 N N . LEU A 1 72 ? -1.622 -1.654 -6.247 1.00 94.06 72 LEU A N 1
ATOM 537 C CA . LEU A 1 72 ? -0.178 -1.652 -6.470 1.00 94.06 72 LEU A CA 1
ATOM 538 C C . LEU A 1 72 ? 0.107 -1.265 -7.922 1.00 94.06 72 LEU A C 1
ATOM 540 O O . LEU A 1 72 ? -0.434 -1.878 -8.843 1.00 94.06 72 LEU A O 1
ATOM 544 N N . ALA A 1 73 ? 0.976 -0.276 -8.115 1.00 93.06 73 ALA A N 1
ATOM 545 C CA . ALA A 1 73 ? 1.437 0.176 -9.420 1.00 93.06 73 ALA A CA 1
ATOM 546 C C . ALA A 1 73 ? 2.966 0.092 -9.500 1.00 93.06 73 ALA A C 1
ATOM 548 O O . ALA A 1 73 ? 3.670 0.534 -8.595 1.00 93.06 73 ALA A O 1
ATOM 549 N N . LEU A 1 74 ? 3.475 -0.472 -10.596 1.00 92.56 74 LEU A N 1
ATOM 550 C CA . LEU A 1 74 ? 4.892 -0.466 -10.948 1.00 92.56 74 LEU A CA 1
ATOM 551 C C . LEU A 1 74 ? 5.075 0.451 -12.155 1.00 92.56 74 LEU A C 1
ATOM 553 O O . LEU A 1 74 ? 4.446 0.242 -13.192 1.00 92.56 74 LEU A O 1
ATOM 557 N N . GLN A 1 75 ? 5.951 1.437 -12.021 1.00 91.38 75 GLN A N 1
ATOM 558 C CA . GLN A 1 75 ? 6.344 2.326 -13.100 1.00 91.38 75 GLN A CA 1
ATOM 559 C C . GLN A 1 75 ? 7.818 2.128 -13.425 1.00 91.38 75 GLN A C 1
ATOM 561 O O . GLN A 1 75 ? 8.666 2.167 -12.537 1.00 91.38 75 GLN A O 1
ATOM 566 N N . VAL A 1 76 ? 8.104 1.951 -14.711 1.00 91.81 76 VAL A N 1
ATOM 567 C CA . VAL A 1 76 ? 9.454 1.850 -15.264 1.00 91.81 76 VAL A CA 1
ATOM 568 C C . VAL A 1 76 ? 9.592 2.960 -16.298 1.00 91.81 76 VAL A C 1
ATOM 570 O O . VAL A 1 76 ? 8.775 3.050 -17.213 1.00 91.81 76 VAL A O 1
ATOM 573 N N . LEU A 1 77 ? 10.567 3.848 -16.118 1.00 90.75 77 LEU A N 1
ATOM 574 C CA . LEU A 1 77 ? 10.749 5.017 -16.985 1.00 90.75 77 LEU A CA 1
ATOM 575 C C . LEU A 1 77 ? 11.571 4.709 -18.242 1.00 90.75 77 LEU A C 1
ATOM 577 O O . LEU A 1 77 ? 11.513 5.474 -19.202 1.00 90.75 77 LEU A O 1
ATOM 581 N N . ASN A 1 78 ? 12.339 3.618 -18.236 1.00 87.56 78 ASN A N 1
ATOM 582 C CA . ASN A 1 78 ? 13.254 3.257 -19.311 1.00 87.56 78 ASN A CA 1
ATOM 583 C C . ASN A 1 78 ? 13.122 1.773 -19.672 1.00 87.56 78 ASN A C 1
ATOM 585 O O . ASN A 1 78 ? 13.218 0.905 -18.808 1.00 87.56 78 ASN A O 1
ATOM 589 N N . ASP A 1 79 ? 12.979 1.475 -20.961 1.00 83.19 79 ASP A N 1
ATOM 590 C CA . ASP A 1 79 ? 12.850 0.104 -21.463 1.00 83.19 79 ASP A CA 1
ATOM 591 C C . ASP A 1 79 ? 14.088 -0.760 -21.171 1.00 83.19 79 ASP A C 1
ATOM 593 O O . ASP A 1 79 ? 13.971 -1.978 -21.026 1.00 83.19 79 ASP A O 1
ATOM 597 N N . ALA A 1 80 ? 15.270 -0.143 -21.034 1.00 86.56 80 ALA A N 1
ATOM 598 C CA . ALA A 1 80 ? 16.494 -0.849 -20.645 1.00 86.56 80 ALA A CA 1
ATOM 599 C C . ALA A 1 80 ? 16.379 -1.514 -19.261 1.00 86.56 80 ALA A C 1
ATOM 601 O O . ALA A 1 80 ? 17.015 -2.538 -19.018 1.00 86.56 80 ALA A O 1
ATOM 602 N N . ASP A 1 81 ? 15.529 -0.964 -18.392 1.00 82.06 81 ASP A N 1
ATOM 603 C CA . ASP A 1 81 ? 15.284 -1.454 -17.038 1.00 82.06 81 ASP A CA 1
ATOM 604 C C . ASP A 1 81 ? 14.057 -2.383 -16.977 1.00 82.06 81 ASP A C 1
ATOM 606 O O . ASP A 1 81 ? 13.636 -2.772 -15.897 1.00 82.06 81 ASP A O 1
ATOM 610 N N . GLY A 1 82 ? 13.465 -2.769 -18.116 1.00 80.75 82 GLY A N 1
ATOM 611 C CA . GLY A 1 82 ? 12.179 -3.478 -18.176 1.00 80.75 82 GLY A CA 1
ATOM 612 C C . GLY A 1 82 ? 12.180 -4.932 -17.683 1.00 80.75 82 GLY A C 1
ATOM 613 O O . GLY A 1 82 ? 11.111 -5.509 -17.471 1.00 80.75 82 GLY A O 1
ATOM 614 N N . PHE A 1 83 ? 13.347 -5.550 -17.478 1.00 90.69 83 PHE A N 1
ATOM 615 C CA . PHE A 1 83 ? 13.437 -6.907 -16.931 1.00 90.69 83 PHE A CA 1
ATOM 616 C C . PHE A 1 83 ? 13.452 -6.870 -15.396 1.00 90.69 83 PHE A C 1
ATOM 618 O O . PHE A 1 83 ? 14.511 -6.876 -14.768 1.00 90.69 83 PHE A O 1
ATOM 625 N N . ILE A 1 84 ? 12.260 -6.825 -14.791 1.00 89.69 84 ILE A N 1
ATOM 626 C CA . ILE A 1 84 ? 12.078 -6.671 -13.340 1.00 89.69 84 ILE A CA 1
ATOM 627 C C . ILE A 1 84 ? 11.242 -7.815 -12.775 1.00 89.69 84 ILE A C 1
ATOM 629 O O . ILE A 1 84 ? 10.202 -8.179 -13.323 1.00 89.69 84 ILE A O 1
ATOM 633 N N . GLN A 1 85 ? 11.661 -8.334 -11.620 1.00 91.62 85 GLN A N 1
ATOM 634 C CA . GLN A 1 85 ? 10.850 -9.213 -10.787 1.00 91.62 85 GLN A CA 1
ATOM 635 C C . GLN A 1 85 ? 10.446 -8.472 -9.511 1.00 91.62 85 GLN A C 1
ATOM 637 O O . GLN A 1 85 ? 11.295 -8.110 -8.700 1.00 91.62 85 GLN A O 1
ATOM 642 N N . LEU A 1 86 ? 9.140 -8.276 -9.319 1.00 91.00 86 LEU A N 1
ATOM 643 C CA . LEU A 1 86 ? 8.586 -7.743 -8.077 1.00 91.00 86 LEU A CA 1
ATOM 644 C C . LEU A 1 86 ? 8.125 -8.898 -7.183 1.00 91.00 86 LEU A C 1
ATOM 646 O O . LEU A 1 86 ? 7.246 -9.670 -7.565 1.00 91.00 86 LEU A O 1
ATOM 650 N N . GLN A 1 87 ? 8.705 -9.012 -5.988 1.00 91.56 87 GLN A N 1
ATOM 651 C CA . GLN A 1 87 ? 8.298 -9.997 -4.989 1.00 91.56 87 GLN A CA 1
ATOM 652 C C . GLN A 1 87 ? 7.484 -9.322 -3.884 1.00 91.56 87 GLN A C 1
ATOM 654 O O . GLN A 1 87 ? 7.978 -8.437 -3.190 1.00 91.56 87 GLN A O 1
ATOM 659 N N . ILE A 1 88 ? 6.246 -9.778 -3.699 1.00 89.00 88 ILE A N 1
ATOM 660 C CA . ILE A 1 88 ? 5.382 -9.347 -2.598 1.00 89.00 88 ILE A CA 1
ATOM 661 C C . ILE A 1 88 ? 5.500 -10.377 -1.478 1.00 89.00 88 ILE A C 1
ATOM 663 O O . ILE A 1 88 ? 5.332 -11.576 -1.708 1.00 89.00 88 ILE A O 1
ATOM 667 N N . LYS A 1 89 ? 5.797 -9.916 -0.261 1.00 89.44 89 LYS A N 1
ATOM 668 C CA . LYS A 1 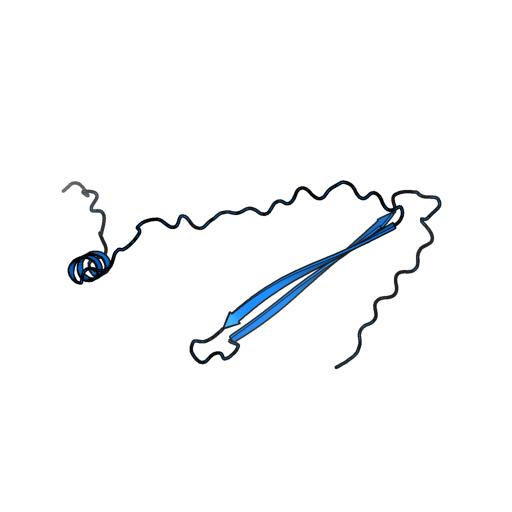89 ? 5.793 -10.769 0.926 1.00 89.44 89 LYS A CA 1
ATOM 669 C C . LYS A 1 89 ? 4.423 -10.695 1.586 1.00 89.44 89 LYS A C 1
ATOM 671 O O . LYS A 1 89 ? 4.043 -9.651 2.105 1.00 89.44 89 LYS A O 1
ATOM 676 N N . CYS A 1 90 ? 3.703 -11.808 1.573 1.00 80.88 90 CYS A N 1
ATOM 677 C CA . CYS A 1 90 ? 2.511 -11.988 2.389 1.00 80.88 90 CYS A CA 1
ATOM 678 C C . CYS A 1 90 ? 2.898 -12.869 3.572 1.00 80.88 90 CYS A C 1
ATOM 680 O O . CYS A 1 90 ? 3.039 -14.083 3.424 1.00 80.88 90 CYS A O 1
ATOM 682 N N . ASP A 1 91 ? 3.119 -12.254 4.730 1.00 81.56 91 ASP A N 1
ATOM 683 C CA . ASP A 1 91 ? 3.231 -13.014 5.967 1.00 81.56 91 ASP A CA 1
ATOM 684 C C . ASP A 1 91 ? 1.814 -13.462 6.353 1.00 81.56 91 ASP A C 1
ATOM 686 O O . ASP A 1 91 ? 0.927 -12.635 6.560 1.00 81.56 91 ASP A O 1
ATOM 690 N N . ASN A 1 92 ? 1.580 -14.777 6.366 1.00 54.56 92 ASN A N 1
ATOM 691 C CA . ASN A 1 92 ? 0.345 -15.341 6.902 1.00 54.56 92 ASN A CA 1
ATOM 692 C C . ASN A 1 92 ? 0.349 -15.096 8.416 1.00 54.56 92 ASN A C 1
ATOM 694 O O . ASN A 1 92 ? 1.251 -15.577 9.105 1.00 54.56 92 ASN A O 1
ATOM 698 N N . LEU A 1 93 ? -0.626 -14.322 8.893 1.00 53.84 93 LEU A N 1
ATOM 699 C CA . LEU A 1 93 ? -0.963 -14.198 10.312 1.00 53.84 93 LEU A CA 1
ATOM 700 C C . LEU A 1 93 ? -1.634 -15.478 10.817 1.00 53.84 93 LEU A C 1
ATOM 702 O O . LEU A 1 93 ? -2.470 -16.035 10.067 1.00 53.84 93 LEU A O 1
#